Protein AF-A0A011Q568-F1 (afdb_monomer_lite)

pLDDT: mean 78.68, std 18.34, range [45.0, 96.12]

Secondary structure (DSSP, 8-state):
----EEEEETTS-EEEESS-HHHHHHHHHHS-TTSS--EEEEE-TTS-EEEEEGGGEEEEEE--TT-------------------

Structure (mmCIF, N/CA/C/O backbone):
data_AF-A0A011Q568-F1
#
_entry.id   AF-A0A011Q568-F1
#
loop_
_atom_site.group_PDB
_atom_site.id
_atom_site.type_symbol
_atom_site.label_atom_id
_atom_site.label_alt_id
_atom_site.label_comp_id
_atom_site.label_asym_id
_atom_site.label_entity_id
_atom_site.label_seq_id
_atom_site.pdbx_PDB_ins_code
_atom_site.Cartn_x
_atom_site.Cartn_y
_atom_site.Cartn_z
_atom_site.occupancy
_atom_site.B_iso_or_equiv
_atom_site.auth_seq_id
_atom_site.auth_comp_id
_atom_site.auth_asym_id
_atom_site.auth_atom_id
_atom_site.pdbx_PDB_model_num
ATOM 1 N N . MET A 1 1 ? -17.634 1.926 10.982 1.00 51.62 1 MET A N 1
ATOM 2 C CA . MET A 1 1 ? -16.413 1.160 11.313 1.00 51.62 1 MET A CA 1
ATOM 3 C C . MET A 1 1 ? -15.271 1.806 10.552 1.00 51.62 1 MET A C 1
ATOM 5 O O . MET A 1 1 ? -15.508 2.211 9.423 1.00 51.62 1 MET A O 1
ATOM 9 N N . SER A 1 2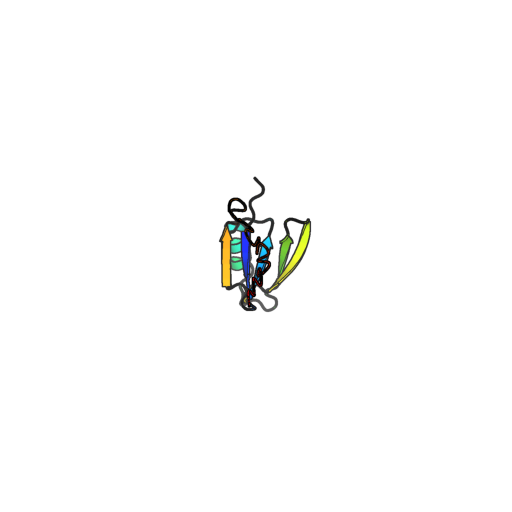 ? -14.095 1.991 11.155 1.00 61.28 2 SER A N 1
ATOM 10 C CA . SER A 1 2 ? -12.927 2.462 10.399 1.00 61.28 2 SER A CA 1
ATOM 11 C C . SER A 1 2 ? -12.458 1.312 9.518 1.00 61.28 2 SER A C 1
ATOM 13 O O . SER A 1 2 ? -11.938 0.322 10.029 1.00 61.28 2 SER A O 1
ATOM 15 N N . GLU A 1 3 ? -12.729 1.397 8.222 1.00 80.25 3 GLU A N 1
ATOM 16 C CA . GLU A 1 3 ? -12.358 0.354 7.274 1.00 80.25 3 GLU A CA 1
ATOM 17 C C . GLU A 1 3 ? -10.834 0.326 7.121 1.00 80.25 3 GLU A C 1
ATOM 19 O O . GLU A 1 3 ? -10.187 1.353 6.896 1.00 80.25 3 GLU A O 1
ATOM 24 N N . THR A 1 4 ? -10.258 -0.857 7.311 1.00 90.31 4 THR A N 1
ATOM 25 C CA . THR A 1 4 ? -8.817 -1.097 7.234 1.00 90.31 4 THR A CA 1
ATOM 26 C C . THR A 1 4 ? -8.536 -2.113 6.136 1.00 90.31 4 THR A C 1
ATOM 28 O O . THR A 1 4 ? -9.399 -2.914 5.770 1.00 90.31 4 THR A O 1
ATOM 31 N N . ALA A 1 5 ? -7.320 -2.087 5.608 1.00 92.94 5 ALA A N 1
ATOM 32 C CA . ALA A 1 5 ? -6.868 -3.005 4.574 1.00 92.94 5 ALA A CA 1
ATOM 33 C C . ALA A 1 5 ? -5.522 -3.606 4.951 1.00 92.94 5 ALA A C 1
ATOM 35 O O . ALA A 1 5 ? -4.739 -3.000 5.686 1.00 92.94 5 ALA A O 1
ATOM 36 N N . VAL A 1 6 ? -5.256 -4.790 4.420 1.00 94.62 6 VAL A N 1
ATOM 37 C CA . VAL A 1 6 ? -4.001 -5.509 4.593 1.00 94.62 6 VAL A CA 1
ATOM 38 C C . VAL A 1 6 ? -3.212 -5.419 3.293 1.00 94.62 6 VAL A C 1
ATOM 40 O O . VAL A 1 6 ? -3.705 -5.816 2.243 1.00 94.62 6 VAL A O 1
ATOM 43 N N . ILE A 1 7 ? -1.994 -4.887 3.358 1.00 94.81 7 ILE A N 1
ATOM 44 C CA . ILE A 1 7 ? -1.057 -4.810 2.235 1.00 94.81 7 ILE A CA 1
ATOM 45 C C . ILE A 1 7 ? -0.013 -5.909 2.402 1.00 94.81 7 ILE A C 1
ATOM 47 O O . ILE A 1 7 ? 0.705 -5.930 3.405 1.00 94.81 7 ILE A O 1
ATOM 51 N N . PHE A 1 8 ? 0.111 -6.774 1.399 1.00 95.19 8 PHE A N 1
ATOM 52 C CA . PHE A 1 8 ? 1.134 -7.814 1.337 1.00 95.19 8 PHE A CA 1
ATOM 53 C C . PHE A 1 8 ? 2.294 -7.351 0.462 1.00 95.19 8 PHE A C 1
ATOM 55 O O . PHE A 1 8 ? 2.094 -6.927 -0.679 1.00 95.19 8 PHE A O 1
ATOM 62 N N . MET A 1 9 ? 3.512 -7.447 0.989 1.00 95.50 9 MET A N 1
ATOM 63 C CA . MET A 1 9 ? 4.735 -7.045 0.299 1.00 95.50 9 MET A CA 1
ATOM 64 C C . MET A 1 9 ? 5.516 -8.261 -0.210 1.00 95.50 9 MET A C 1
ATOM 66 O O . MET A 1 9 ? 5.542 -9.314 0.425 1.00 95.50 9 MET A O 1
ATOM 70 N N . SER A 1 10 ? 6.260 -8.091 -1.301 1.00 95.62 10 SER A N 1
ATOM 71 C CA . SER A 1 10 ? 7.110 -9.128 -1.905 1.00 95.62 10 SER A CA 1
ATOM 72 C C . SER A 1 10 ? 8.229 -9.638 -0.988 1.00 95.62 10 SER A C 1
ATOM 74 O O . SER A 1 10 ? 8.746 -10.730 -1.193 1.00 95.62 10 SER A O 1
ATOM 76 N N . ASN A 1 11 ? 8.591 -8.877 0.050 1.00 93.44 11 ASN A N 1
ATOM 77 C CA . ASN A 1 11 ? 9.549 -9.291 1.080 1.00 93.44 11 ASN A CA 1
ATOM 78 C C . ASN A 1 11 ? 8.917 -10.123 2.215 1.00 93.44 11 ASN A C 1
ATOM 80 O O . ASN A 1 11 ? 9.572 -10.350 3.232 1.00 93.44 11 ASN A O 1
ATOM 84 N N . GLY A 1 12 ? 7.647 -10.514 2.079 1.00 93.19 12 GLY A N 1
ATOM 85 C CA . GLY A 1 12 ? 6.899 -11.284 3.073 1.00 93.19 12 GLY A CA 1
ATOM 86 C C . GLY A 1 12 ? 6.363 -10.465 4.250 1.00 93.19 12 GLY A C 1
ATOM 87 O O . GLY A 1 12 ? 5.761 -11.040 5.152 1.00 93.19 12 GLY A O 1
ATOM 88 N N . LYS A 1 13 ? 6.568 -9.140 4.279 1.00 94.56 13 LYS A N 1
ATOM 89 C CA . LYS A 1 13 ? 5.971 -8.273 5.305 1.00 94.56 13 LYS A CA 1
ATOM 90 C C . LYS A 1 13 ? 4.532 -7.921 4.957 1.00 94.56 13 LYS A C 1
ATOM 92 O O . LYS A 1 13 ? 4.190 -7.721 3.792 1.00 94.56 13 LYS A O 1
ATOM 97 N N . THR A 1 14 ? 3.745 -7.722 6.003 1.00 94.75 14 THR A N 1
ATOM 98 C CA . THR A 1 14 ? 2.336 -7.361 5.900 1.00 94.75 14 THR A CA 1
ATOM 99 C C . THR A 1 14 ? 2.061 -6.098 6.707 1.00 94.75 14 THR A C 1
ATOM 101 O O . THR A 1 14 ? 2.585 -5.940 7.812 1.00 94.75 14 THR A O 1
ATOM 104 N N . TYR A 1 15 ? 1.249 -5.192 6.162 1.00 94.56 15 TYR A N 1
ATOM 105 C CA . TYR A 1 15 ? 0.879 -3.935 6.810 1.00 94.56 15 TYR A CA 1
ATOM 106 C C . TYR A 1 15 ? -0.637 -3.779 6.842 1.00 94.56 15 TYR A C 1
ATOM 108 O O . TYR A 1 15 ? -1.267 -3.672 5.795 1.00 94.56 15 TYR A O 1
ATOM 116 N N . THR A 1 16 ? -1.217 -3.706 8.038 1.00 94.69 16 THR A N 1
ATOM 117 C CA . THR A 1 16 ? -2.602 -3.255 8.204 1.00 94.69 16 THR A CA 1
ATOM 118 C C . THR A 1 16 ? -2.613 -1.732 8.205 1.00 94.69 16 THR A C 1
ATOM 120 O O . THR A 1 16 ? -1.898 -1.115 8.996 1.00 94.69 16 THR A O 1
ATOM 123 N N . VAL A 1 17 ? -3.404 -1.119 7.330 1.00 94.06 17 VAL A N 1
ATOM 124 C CA . VAL A 1 17 ? -3.481 0.337 7.153 1.00 94.06 17 VAL A CA 1
ATOM 125 C C . VAL A 1 17 ? -4.910 0.838 7.348 1.00 94.06 17 VAL A C 1
ATOM 127 O O . VAL A 1 17 ? -5.877 0.142 7.046 1.00 94.06 17 VAL A O 1
ATOM 130 N N . SER A 1 18 ? -5.043 2.068 7.835 1.00 93.12 18 SER A N 1
ATOM 131 C CA . SER A 1 18 ? -6.306 2.784 8.062 1.00 93.12 18 SER A CA 1
ATOM 132 C C . SER A 1 18 ? -6.866 3.363 6.762 1.00 93.12 18 SER A C 1
ATOM 134 O O . SER A 1 18 ? -7.069 4.571 6.638 1.00 93.12 18 SER A O 1
ATOM 136 N N . LYS A 1 19 ? -7.026 2.507 5.753 1.00 90.94 19 LYS A N 1
ATOM 137 C CA . LYS A 1 19 ? -7.506 2.856 4.416 1.00 90.94 19 LYS A CA 1
ATOM 138 C C . LYS A 1 19 ? -8.238 1.658 3.813 1.00 90.94 19 LYS A C 1
ATOM 140 O O . LYS A 1 19 ? -7.905 0.522 4.136 1.00 90.94 19 LYS A O 1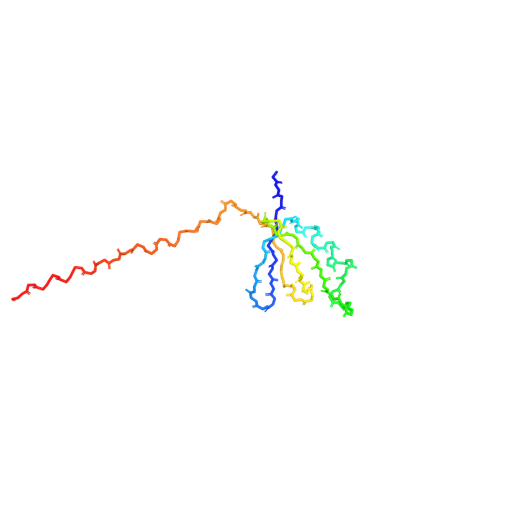
ATOM 145 N N . THR A 1 20 ? -9.209 1.906 2.937 1.00 91.44 20 THR A N 1
ATOM 146 C CA . THR A 1 20 ? -9.935 0.841 2.230 1.00 91.44 20 THR A CA 1
ATOM 147 C C . THR A 1 20 ? -9.097 0.252 1.092 1.00 91.44 20 THR A C 1
ATOM 149 O O . THR A 1 20 ? -8.256 0.963 0.526 1.00 91.44 20 THR A O 1
ATOM 152 N N . PRO A 1 21 ? -9.333 -1.012 0.695 1.00 90.88 21 PRO A N 1
ATOM 153 C CA . PRO A 1 21 ? -8.654 -1.612 -0.454 1.00 90.88 21 PRO A CA 1
ATOM 154 C C . PRO A 1 21 ? -8.863 -0.833 -1.754 1.00 90.88 21 PRO A C 1
ATOM 156 O O . PRO A 1 21 ? -7.894 -0.601 -2.472 1.00 90.88 21 PRO A O 1
ATOM 159 N N . ASP A 1 22 ? -10.079 -0.348 -2.026 1.00 90.62 22 ASP A N 1
ATOM 160 C CA . ASP A 1 22 ? -10.375 0.449 -3.226 1.00 90.62 22 ASP A CA 1
ATOM 161 C C . ASP A 1 22 ? -9.567 1.745 -3.276 1.00 90.62 22 ASP A C 1
ATOM 163 O O . ASP A 1 22 ? -9.036 2.126 -4.319 1.00 90.62 22 ASP A O 1
ATOM 167 N N . ALA A 1 23 ? -9.423 2.422 -2.135 1.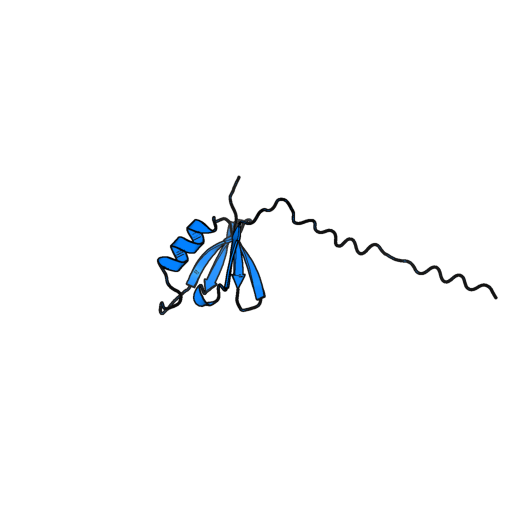00 90.62 23 ALA A N 1
ATOM 168 C CA . ALA A 1 23 ? -8.649 3.650 -2.069 1.00 90.62 23 ALA A CA 1
ATOM 169 C C . ALA A 1 23 ? -7.140 3.381 -2.201 1.00 90.62 23 ALA A C 1
ATOM 171 O O . ALA A 1 23 ? -6.411 4.236 -2.699 1.00 90.62 23 ALA A O 1
ATOM 172 N N . ILE A 1 24 ? -6.655 2.213 -1.767 1.00 91.12 24 ILE A N 1
ATOM 173 C CA . ILE A 1 24 ? -5.276 1.779 -2.035 1.00 91.12 24 ILE A CA 1
ATOM 174 C C . ILE A 1 24 ? -5.111 1.494 -3.526 1.00 91.12 24 ILE A C 1
ATOM 176 O O . ILE A 1 24 ? -4.164 1.987 -4.125 1.00 91.12 24 ILE A O 1
ATOM 180 N N . LEU A 1 25 ? -6.042 0.769 -4.148 1.00 89.56 25 LEU A N 1
ATOM 181 C CA . LEU A 1 25 ? -6.000 0.479 -5.580 1.00 89.56 25 LEU A CA 1
ATOM 182 C C . LEU A 1 25 ? -5.996 1.770 -6.415 1.00 89.56 25 LEU A C 1
ATOM 184 O O . LEU A 1 25 ? -5.198 1.900 -7.342 1.00 89.56 25 LEU A O 1
ATOM 188 N N . ALA A 1 26 ? -6.808 2.761 -6.040 1.00 89.56 26 ALA A N 1
ATOM 189 C CA . ALA A 1 26 ? -6.800 4.080 -6.669 1.00 89.56 26 ALA A CA 1
ATOM 190 C C . ALA A 1 26 ? -5.425 4.772 -6.566 1.00 89.56 26 ALA A C 1
ATOM 192 O O . ALA A 1 26 ? -4.931 5.298 -7.569 1.00 89.56 26 ALA A O 1
ATOM 193 N N . ASP A 1 27 ? -4.761 4.717 -5.404 1.00 87.38 27 ASP A N 1
ATOM 194 C CA . ASP A 1 27 ? -3.396 5.242 -5.249 1.00 87.38 27 ASP A CA 1
ATOM 195 C C . ASP A 1 27 ? -2.405 4.519 -6.175 1.00 87.38 27 ASP A C 1
ATOM 197 O O . ASP A 1 27 ? -1.590 5.174 -6.822 1.00 87.38 27 ASP A O 1
ATOM 201 N N . LEU A 1 28 ? -2.493 3.186 -6.270 1.00 86.19 28 LEU A N 1
ATOM 202 C CA . LEU A 1 28 ? -1.615 2.368 -7.118 1.00 86.19 28 LEU A CA 1
ATOM 203 C C . LEU A 1 28 ? -1.792 2.683 -8.606 1.00 86.19 28 LEU A C 1
ATOM 205 O O . LEU A 1 28 ? -0.826 2.665 -9.363 1.00 86.19 28 LEU A O 1
ATOM 209 N N . THR A 1 29 ? -3.016 2.990 -9.036 1.00 85.88 29 THR A N 1
ATOM 210 C CA . THR A 1 29 ? -3.272 3.415 -10.421 1.00 85.88 29 THR A CA 1
ATOM 211 C C . THR A 1 29 ? -2.797 4.842 -10.701 1.00 85.88 29 THR A C 1
ATOM 213 O O . THR A 1 29 ? -2.354 5.127 -11.811 1.00 85.88 29 THR A O 1
ATOM 216 N N . SER A 1 30 ? -2.852 5.729 -9.702 1.00 83.12 30 SER A 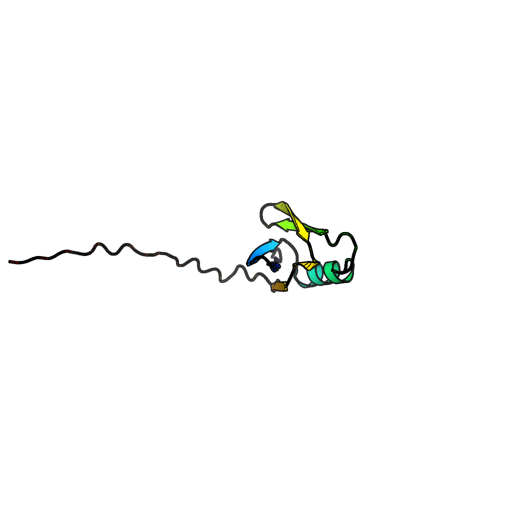N 1
ATOM 217 C CA . SER A 1 30 ? -2.437 7.134 -9.830 1.00 83.12 30 SER A CA 1
ATOM 218 C C . SER A 1 30 ? -0.917 7.306 -9.759 1.00 83.12 30 SER A C 1
ATOM 220 O O . SER A 1 30 ? -0.360 8.200 -10.394 1.00 83.12 30 SER A O 1
ATOM 222 N N . ASN A 1 31 ? -0.241 6.445 -8.999 1.00 75.69 31 ASN A N 1
ATOM 223 C CA . ASN A 1 31 ? 1.209 6.361 -8.910 1.00 75.69 31 ASN A CA 1
ATOM 224 C C . ASN A 1 31 ? 1.643 4.924 -9.237 1.00 75.69 31 ASN A C 1
ATOM 226 O O . ASN A 1 31 ? 1.819 4.109 -8.327 1.00 75.69 31 ASN A O 1
ATOM 230 N N . PRO A 1 32 ? 1.775 4.589 -10.532 1.00 68.88 32 PRO A N 1
ATOM 231 C CA . PRO A 1 32 ? 2.069 3.229 -10.943 1.00 68.88 32 PRO A CA 1
ATOM 232 C C . PRO A 1 32 ? 3.447 2.789 -10.451 1.00 68.88 32 PRO A C 1
ATOM 234 O O . PRO A 1 32 ? 4.385 3.580 -10.366 1.00 68.88 32 PRO A O 1
ATOM 237 N N . ALA A 1 33 ? 3.597 1.482 -10.241 1.00 69.44 33 ALA A N 1
ATOM 238 C CA . ALA A 1 33 ? 4.861 0.824 -9.905 1.00 69.44 33 ALA A CA 1
ATOM 239 C C . ALA A 1 33 ? 6.018 1.107 -10.891 1.00 69.44 33 ALA A C 1
ATOM 241 O O . ALA A 1 33 ? 7.175 0.821 -10.585 1.00 69.44 33 ALA A O 1
ATOM 242 N N . SER A 1 34 ? 5.712 1.640 -12.078 1.00 67.38 34 SER A N 1
ATOM 243 C CA . SER A 1 34 ? 6.672 2.061 -13.099 1.00 67.38 34 SER A CA 1
ATOM 244 C C . SER A 1 34 ? 7.179 3.500 -12.928 1.00 67.38 34 SER A C 1
ATOM 246 O O . SER A 1 34 ? 7.941 3.968 -13.773 1.00 67.38 34 SER A O 1
ATOM 248 N N . SER A 1 35 ? 6.737 4.237 -11.904 1.00 75.56 35 SER A N 1
ATOM 249 C CA . SER A 1 35 ? 7.247 5.581 -11.628 1.00 75.56 35 SER A CA 1
ATOM 250 C C . SER A 1 35 ? 8.685 5.523 -11.097 1.00 75.56 35 SER A C 1
ATOM 252 O O . SER A 1 35 ? 9.104 4.535 -10.497 1.00 75.56 35 SER A O 1
ATOM 254 N N . SER A 1 36 ? 9.470 6.588 -11.305 1.00 75.38 36 SER A N 1
ATOM 255 C CA . SER A 1 36 ? 10.865 6.654 -10.827 1.00 75.38 36 SER A CA 1
ATOM 256 C C . SER A 1 36 ? 10.982 6.604 -9.299 1.00 75.38 36 SER A C 1
ATOM 258 O O . SER A 1 36 ? 12.043 6.274 -8.773 1.00 75.38 36 SER A O 1
ATOM 260 N N . TYR A 1 37 ? 9.896 6.9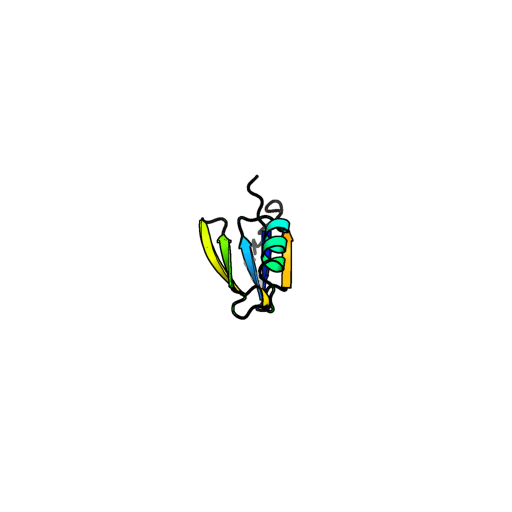34 -8.592 1.00 76.88 37 TYR A N 1
ATOM 261 C CA . TYR A 1 37 ? 9.802 6.917 -7.134 1.00 76.88 37 TYR A CA 1
ATOM 262 C C . TYR A 1 37 ? 8.432 6.371 -6.710 1.00 76.88 37 TYR A C 1
ATOM 264 O O . TYR A 1 37 ? 7.550 7.139 -6.317 1.00 76.88 37 TYR A O 1
ATOM 272 N N . PRO A 1 38 ? 8.244 5.044 -6.758 1.00 86.69 38 PRO A N 1
ATOM 273 C CA . PRO A 1 38 ? 6.974 4.401 -6.449 1.00 86.69 38 PRO A CA 1
ATOM 274 C C . PRO A 1 38 ? 6.801 4.277 -4.927 1.00 86.69 38 PRO A C 1
ATOM 276 O O . PRO A 1 38 ? 6.532 3.202 -4.414 1.00 86.69 38 PRO A O 1
ATOM 279 N N . ILE A 1 39 ? 7.028 5.350 -4.164 1.00 90.00 39 ILE A N 1
ATOM 280 C CA . ILE A 1 39 ? 6.894 5.354 -2.701 1.00 90.00 39 ILE A CA 1
ATOM 281 C C . ILE A 1 39 ? 5.603 6.073 -2.318 1.00 90.00 39 ILE A C 1
ATOM 283 O O . ILE A 1 39 ? 5.410 7.232 -2.677 1.00 90.00 39 ILE A O 1
ATOM 287 N N . GLN A 1 40 ? 4.756 5.399 -1.541 1.00 90.94 40 GLN A N 1
ATOM 288 C CA . GLN A 1 40 ? 3.481 5.919 -1.057 1.00 90.94 40 GLN A CA 1
ATOM 289 C C . GLN A 1 40 ? 3.424 5.884 0.473 1.00 90.94 40 GLN A C 1
ATOM 291 O O . GLN A 1 40 ? 3.940 4.965 1.116 1.00 90.94 40 GLN A O 1
ATOM 296 N N . LYS A 1 41 ? 2.792 6.902 1.064 1.00 93.62 41 LYS A N 1
ATOM 297 C CA . LYS A 1 41 ? 2.573 6.993 2.509 1.00 93.62 41 LYS A CA 1
ATOM 298 C C . LYS A 1 41 ? 1.238 6.363 2.890 1.00 93.62 41 LYS A C 1
ATOM 300 O O . LYS A 1 41 ? 0.204 6.764 2.361 1.00 93.62 41 LYS A O 1
ATOM 305 N N . TYR A 1 42 ? 1.260 5.458 3.863 1.00 93.81 42 TYR A N 1
ATOM 306 C CA . TYR A 1 42 ? 0.065 4.888 4.479 1.00 93.81 42 TYR A CA 1
ATOM 307 C C . TYR A 1 42 ? 0.087 5.097 5.989 1.00 93.81 42 TYR A C 1
ATOM 309 O O . TYR A 1 42 ? 1.144 5.043 6.613 1.00 93.81 42 TYR A O 1
ATOM 317 N N . THR A 1 43 ? -1.085 5.306 6.581 1.00 95.31 43 THR A N 1
ATOM 318 C CA . THR A 1 43 ? -1.240 5.444 8.032 1.00 95.31 43 THR A CA 1
ATOM 319 C C . THR A 1 43 ? -1.713 4.118 8.616 1.00 95.31 43 THR A C 1
ATOM 321 O O . THR A 1 43 ? -2.673 3.523 8.131 1.00 95.31 43 THR A O 1
ATOM 324 N N . LEU A 1 44 ? -1.032 3.642 9.650 1.00 94.12 44 LEU A N 1
ATOM 325 C CA . LEU A 1 44 ? -1.363 2.426 10.387 1.00 94.12 44 LEU A CA 1
ATOM 326 C C . LEU A 1 44 ? -2.518 2.683 11.383 1.00 94.12 44 LEU A C 1
ATOM 328 O O . LEU A 1 44 ? -2.742 3.829 11.781 1.00 94.12 44 LEU A O 1
ATOM 332 N N . PRO A 1 45 ? -3.206 1.637 11.882 1.00 91.62 45 PRO A N 1
ATOM 333 C CA . PRO A 1 45 ? -4.252 1.762 12.905 1.00 91.62 45 PRO A CA 1
ATOM 334 C C . PRO A 1 45 ? -3.811 2.469 14.192 1.00 91.62 45 PRO A C 1
ATOM 336 O O . PRO A 1 45 ? -4.623 3.084 14.873 1.00 91.62 45 PRO A O 1
ATOM 339 N N . ASN A 1 46 ? -2.517 2.421 14.518 1.00 91.62 46 ASN A N 1
ATOM 340 C CA . ASN A 1 46 ? -1.943 3.107 15.678 1.00 91.62 46 ASN A CA 1
ATOM 341 C C . ASN A 1 46 ? -1.597 4.591 15.419 1.00 91.62 46 ASN A C 1
ATOM 343 O O . ASN A 1 46 ? -0.931 5.209 16.248 1.00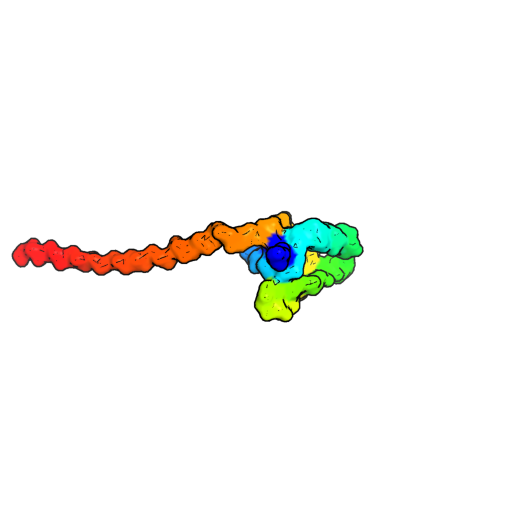 91.62 46 ASN A O 1
ATOM 347 N N . GLY A 1 47 ? -1.987 5.145 14.267 1.00 93.06 47 GLY A N 1
ATOM 348 C CA . GLY A 1 47 ? -1.742 6.536 13.880 1.00 93.06 47 GLY A CA 1
ATOM 349 C C . GLY A 1 47 ? -0.332 6.831 13.360 1.00 93.06 47 GLY A C 1
ATOM 350 O O . GLY A 1 47 ? -0.047 7.977 13.022 1.00 93.06 47 GLY A O 1
ATOM 351 N N . LYS A 1 48 ? 0.563 5.837 13.283 1.00 95.19 48 LYS A N 1
ATOM 352 C CA . LYS A 1 48 ? 1.899 6.020 12.696 1.00 95.19 48 LYS A CA 1
ATOM 353 C C . LYS A 1 48 ? 1.842 5.948 11.177 1.00 95.19 48 LYS A C 1
ATOM 355 O O . LYS A 1 48 ? 1.119 5.128 10.620 1.00 95.19 48 LYS A O 1
ATOM 360 N N . ASP A 1 49 ? 2.684 6.736 10.523 1.00 96.12 49 ASP A N 1
ATOM 361 C CA . ASP A 1 49 ? 2.871 6.664 9.079 1.00 96.12 49 ASP A CA 1
ATOM 362 C C . ASP A 1 49 ? 3.976 5.663 8.712 1.00 96.12 49 ASP A C 1
ATOM 364 O O . ASP A 1 49 ? 4.998 5.547 9.394 1.00 96.12 49 ASP A O 1
ATOM 368 N N . VAL A 1 50 ? 3.779 4.963 7.598 1.00 95.12 50 VAL A N 1
ATOM 369 C CA . VAL A 1 50 ? 4.768 4.104 6.949 1.00 95.12 50 VAL A CA 1
ATOM 370 C C . VAL A 1 50 ? 4.900 4.498 5.480 1.00 95.12 50 VAL A C 1
ATOM 372 O O . VAL A 1 50 ? 3.919 4.843 4.822 1.00 95.12 50 VAL A O 1
ATOM 375 N N . LEU A 1 51 ? 6.127 4.453 4.964 1.00 94.56 51 LEU A N 1
ATOM 376 C CA . LEU A 1 51 ? 6.418 4.633 3.546 1.00 94.56 51 LEU A CA 1
ATOM 377 C C . LEU A 1 51 ? 6.635 3.262 2.914 1.00 94.56 51 LEU A C 1
ATOM 379 O O . LEU A 1 51 ? 7.533 2.527 3.328 1.00 94.56 51 LEU A O 1
ATOM 383 N N . LEU A 1 52 ? 5.813 2.921 1.925 1.00 93.56 52 LEU A N 1
ATOM 384 C CA . LEU A 1 52 ? 5.874 1.645 1.221 1.00 93.56 52 LEU A CA 1
ATOM 385 C C . LEU A 1 52 ? 6.219 1.875 -0.245 1.00 93.56 52 LEU A C 1
ATOM 387 O O . LEU A 1 52 ? 5.693 2.787 -0.877 1.00 93.56 52 LEU A O 1
ATOM 391 N N . ASN A 1 53 ? 7.094 1.029 -0.784 1.00 92.62 53 ASN A N 1
ATOM 392 C CA . ASN A 1 53 ? 7.339 0.981 -2.217 1.00 92.62 53 ASN A CA 1
ATOM 393 C C . ASN A 1 53 ? 6.215 0.174 -2.884 1.00 92.62 53 ASN A C 1
ATOM 395 O O . ASN A 1 53 ? 6.116 -1.035 -2.672 1.00 92.62 53 ASN A O 1
ATOM 399 N N . VAL A 1 54 ? 5.381 0.834 -3.681 1.00 91.88 54 VAL A N 1
ATOM 400 C CA . VAL A 1 54 ? 4.203 0.232 -4.303 1.00 91.88 54 VAL A CA 1
ATOM 401 C C . VAL A 1 54 ? 4.545 -0.818 -5.354 1.00 91.88 54 VAL A C 1
ATOM 403 O O . VAL A 1 54 ? 3.760 -1.737 -5.563 1.00 91.88 54 VAL A O 1
ATOM 406 N N . SER A 1 55 ? 5.743 -0.774 -5.943 1.00 90.81 55 SER A N 1
ATOM 407 C CA . SER A 1 55 ? 6.225 -1.813 -6.863 1.00 90.81 55 SER A CA 1
ATOM 408 C C . SER A 1 55 ? 6.476 -3.150 -6.172 1.00 90.81 55 SER A C 1
ATOM 410 O O . SER A 1 55 ? 6.655 -4.164 -6.839 1.00 90.81 55 SER A O 1
ATOM 412 N N . HIS A 1 56 ? 6.526 -3.163 -4.839 1.00 92.75 56 HIS A N 1
ATOM 413 C CA . HIS A 1 56 ? 6.694 -4.372 -4.041 1.00 92.75 56 HIS A CA 1
ATOM 414 C C . HIS A 1 56 ? 5.383 -4.855 -3.416 1.00 92.75 56 HIS A C 1
ATOM 416 O O . HIS A 1 56 ? 5.410 -5.832 -2.674 1.00 92.75 56 HIS A O 1
ATOM 422 N N . ILE A 1 57 ? 4.251 -4.201 -3.683 1.00 93.00 57 ILE A N 1
ATOM 423 C CA . ILE A 1 57 ? 2.946 -4.684 -3.229 1.00 93.00 57 ILE A CA 1
ATOM 424 C C . ILE A 1 57 ? 2.518 -5.835 -4.140 1.00 93.00 57 ILE A C 1
ATOM 426 O O . ILE A 1 57 ? 2.489 -5.687 -5.359 1.00 93.00 57 ILE A O 1
ATOM 430 N N . VAL A 1 58 ? 2.197 -6.984 -3.544 1.00 93.88 58 VAL A N 1
ATOM 431 C CA . VAL A 1 58 ? 1.766 -8.189 -4.276 1.00 93.88 58 VAL A CA 1
ATOM 432 C C . VAL A 1 58 ? 0.265 -8.439 -4.168 1.00 93.88 58 VAL A C 1
ATOM 434 O O . VAL A 1 58 ? -0.316 -9.018 -5.080 1.00 93.88 58 VAL A O 1
ATOM 437 N N . ALA A 1 59 ? -0.366 -7.994 -3.079 1.00 92.88 59 ALA A N 1
ATOM 438 C CA . ALA A 1 59 ? -1.804 -8.116 -2.862 1.00 92.88 59 ALA A CA 1
ATOM 439 C C . ALA A 1 59 ? -2.306 -7.065 -1.861 1.00 92.88 59 ALA A C 1
ATOM 441 O O . ALA A 1 59 ? -1.543 -6.571 -1.023 1.00 92.88 59 ALA A O 1
ATOM 442 N N . VAL A 1 60 ? -3.600 -6.753 -1.947 1.00 92.69 60 VAL A N 1
ATOM 443 C CA . VAL A 1 60 ? -4.329 -5.904 -0.998 1.00 92.69 60 VAL A CA 1
ATOM 444 C C . VAL A 1 60 ? -5.656 -6.584 -0.676 1.00 92.69 60 VAL A C 1
ATOM 446 O O . VAL A 1 60 ? -6.394 -6.930 -1.595 1.00 92.69 60 VAL A O 1
ATOM 449 N N . GLU A 1 61 ? -5.966 -6.755 0.606 1.00 90.62 61 GLU A N 1
ATOM 450 C CA . GLU A 1 61 ? -7.205 -7.396 1.068 1.00 90.62 61 GLU A CA 1
ATOM 451 C C . GLU A 1 61 ? -7.974 -6.503 2.047 1.00 90.62 61 GLU A C 1
ATOM 453 O O . GLU A 1 61 ? -7.392 -5.669 2.749 1.00 90.62 61 GLU A O 1
ATOM 458 N N . THR A 1 62 ? -9.298 -6.676 2.110 1.00 85.94 62 THR A N 1
ATOM 459 C CA . THR A 1 62 ? -10.133 -6.101 3.174 1.00 85.94 62 THR A CA 1
ATOM 460 C C . THR A 1 62 ? -9.720 -6.697 4.511 1.00 85.94 62 THR A C 1
ATOM 462 O O . THR A 1 62 ? -9.735 -7.914 4.682 1.00 85.94 62 THR A O 1
ATOM 465 N N . SER A 1 63 ? -9.380 -5.853 5.484 1.00 71.56 63 SER A N 1
ATOM 466 C CA . SER A 1 63 ? -9.061 -6.332 6.823 1.00 71.56 63 SER A CA 1
ATOM 467 C C . SER A 1 63 ? -10.365 -6.514 7.600 1.00 71.56 63 SER A C 1
ATOM 469 O O . SER A 1 63 ? -10.834 -5.609 8.291 1.00 71.56 63 SER A O 1
ATOM 471 N N . GLU A 1 64 ? -10.964 -7.698 7.500 1.00 64.50 64 GLU A N 1
ATOM 472 C CA . GLU A 1 64 ? -11.991 -8.129 8.446 1.00 64.50 64 GLU A CA 1
ATOM 473 C C . GLU A 1 64 ? -11.290 -8.435 9.775 1.00 64.50 64 GLU A C 1
ATOM 475 O O . GLU A 1 64 ? -10.912 -9.566 10.069 1.00 64.50 64 GLU A O 1
ATOM 480 N N . LEU A 1 65 ? -11.081 -7.411 10.609 1.00 57.50 65 LEU A N 1
ATOM 481 C CA . LEU A 1 65 ? -10.529 -7.557 11.968 1.00 57.50 65 LEU A CA 1
ATOM 482 C C . LEU A 1 65 ? -11.410 -8.426 12.899 1.00 57.50 65 LEU A C 1
ATOM 484 O O . LEU A 1 65 ? -11.167 -8.486 14.100 1.00 57.50 65 LEU A O 1
ATOM 488 N N . SER A 1 66 ? -12.432 -9.091 12.364 1.00 45.00 66 SER A N 1
ATOM 489 C CA . SER A 1 66 ? -13.415 -9.890 13.085 1.00 45.00 66 SER A CA 1
ATOM 490 C C . SER A 1 66 ? -12.932 -11.297 13.446 1.00 45.00 66 SER A C 1
ATOM 492 O O . SER A 1 66 ? -13.444 -11.839 14.417 1.00 45.00 66 SER A O 1
ATOM 494 N N . ASN A 1 67 ? -11.943 -11.873 12.745 1.00 45.44 67 ASN A N 1
ATOM 495 C CA . ASN A 1 67 ? -11.581 -13.292 12.917 1.00 45.44 67 ASN A CA 1
ATOM 496 C C . ASN A 1 67 ? -10.074 -13.563 13.112 1.00 45.44 67 ASN A C 1
ATOM 498 O O . ASN A 1 67 ? -9.625 -14.684 12.877 1.00 45.44 67 ASN A O 1
ATOM 502 N N . MET A 1 68 ? -9.273 -12.592 13.575 1.00 50.47 68 MET A N 1
ATOM 503 C CA . MET A 1 68 ? -7.942 -12.926 14.116 1.00 50.47 68 MET A CA 1
ATOM 504 C C . MET A 1 68 ? -8.103 -13.575 15.497 1.00 50.47 68 MET A C 1
ATOM 506 O O . MET A 1 68 ? -7.877 -12.960 16.537 1.00 50.47 68 MET A O 1
ATOM 510 N N . ASP A 1 69 ? -8.526 -14.837 15.486 1.00 46.03 69 ASP A N 1
ATOM 511 C CA . ASP A 1 69 ? -8.394 -15.757 16.603 1.00 46.03 69 ASP A CA 1
ATOM 512 C C . ASP A 1 69 ? -6.895 -16.022 16.790 1.00 46.03 69 ASP A C 1
ATOM 514 O O . ASP A 1 69 ? -6.279 -16.834 16.100 1.00 46.03 69 ASP A O 1
ATOM 518 N N . VAL A 1 70 ? -6.261 -15.259 17.679 1.00 50.47 70 VAL A N 1
ATOM 519 C CA . VAL A 1 70 ? -4.897 -15.540 18.134 1.00 50.47 70 VAL A CA 1
ATOM 520 C C . VAL A 1 70 ? -4.970 -16.648 19.191 1.00 50.47 70 VAL A C 1
ATOM 522 O O . VAL A 1 70 ? -4.540 -16.465 20.326 1.00 50.47 70 VAL A O 1
ATOM 525 N N . SER A 1 71 ? -5.526 -17.814 18.847 1.00 46.47 71 SER A N 1
ATOM 526 C CA . SER A 1 71 ? -5.309 -19.033 19.630 1.00 46.47 71 SER A CA 1
ATOM 527 C C . SER A 1 71 ? -3.936 -19.594 19.289 1.00 46.47 71 SER A C 1
ATOM 529 O O . SER A 1 71 ? -3.771 -20.554 18.544 1.00 46.47 71 SER A O 1
ATOM 531 N N . SER A 1 72 ? -2.916 -18.976 19.869 1.00 54.50 72 SER A N 1
ATOM 532 C CA . SER A 1 72 ? -1.650 -19.650 20.152 1.00 54.50 72 SER A CA 1
ATOM 533 C C . SER A 1 72 ? -1.477 -19.715 21.666 1.00 54.50 72 SER A C 1
ATOM 535 O O . SER A 1 72 ? -0.488 -19.250 22.225 1.00 54.50 72 SER A O 1
ATOM 537 N N . GLN A 1 73 ? -2.481 -20.272 22.351 1.00 50.41 73 GLN A N 1
ATOM 538 C CA . GLN A 1 73 ? -2.239 -20.937 23.624 1.00 50.41 73 GLN A CA 1
ATOM 539 C C . GLN A 1 73 ? -1.603 -22.292 23.300 1.00 50.41 73 GLN A C 1
ATOM 541 O O . GLN A 1 73 ? -2.282 -23.313 23.246 1.00 50.41 73 GLN A O 1
ATOM 546 N N . ASP A 1 74 ? -0.286 -22.302 23.098 1.00 47.84 74 ASP A N 1
ATOM 547 C CA . ASP A 1 74 ? 0.507 -23.497 23.384 1.00 47.84 74 ASP A CA 1
ATOM 548 C C . ASP A 1 74 ? 0.423 -23.706 24.903 1.00 47.84 74 ASP A C 1
ATOM 550 O O . ASP A 1 74 ? 1.202 -23.175 25.700 1.00 47.84 74 ASP A O 1
ATOM 554 N N . GLN A 1 75 ? -0.646 -24.388 25.321 1.00 50.88 75 GLN A N 1
ATOM 555 C CA . GLN A 1 75 ? -0.813 -24.862 26.680 1.00 50.88 75 GLN A CA 1
ATOM 556 C C . GLN A 1 75 ? 0.316 -25.845 26.983 1.00 50.88 75 GLN A C 1
ATOM 558 O O . GLN A 1 75 ? 0.481 -26.882 26.349 1.00 50.88 75 GLN A O 1
ATOM 563 N N . HIS A 1 76 ? 1.088 -25.461 27.988 1.00 46.66 76 HIS A N 1
ATOM 564 C CA . HIS A 1 76 ? 2.046 -26.246 28.746 1.00 46.66 76 HIS A CA 1
ATOM 565 C C . HIS A 1 76 ? 1.631 -27.726 28.893 1.00 46.66 76 HIS A C 1
ATOM 567 O O . HIS A 1 76 ? 0.647 -28.022 29.568 1.00 46.66 76 HIS A O 1
ATOM 573 N N . ASN A 1 77 ? 2.421 -28.652 28.343 1.00 50.41 77 ASN A N 1
ATOM 574 C CA . ASN A 1 77 ? 2.387 -30.063 28.734 1.00 50.41 77 ASN A CA 1
ATOM 575 C C . ASN A 1 77 ? 3.532 -30.306 29.738 1.00 50.41 77 ASN A C 1
ATOM 577 O O . ASN A 1 77 ? 4.681 -30.444 29.309 1.00 50.41 77 ASN A O 1
ATOM 581 N N . PRO A 1 78 ? 3.293 -30.355 31.062 1.00 54.53 78 PRO A N 1
ATOM 582 C CA . PRO A 1 78 ? 4.243 -30.997 31.955 1.00 54.53 78 PRO A CA 1
ATOM 583 C C . PRO A 1 78 ? 4.174 -32.504 31.688 1.00 54.53 78 PRO A C 1
ATOM 585 O O . PRO A 1 78 ? 3.147 -33.144 31.895 1.00 54.53 78 PRO A O 1
ATOM 588 N N . VAL A 1 79 ? 5.264 -33.070 31.178 1.00 57.34 79 VAL A N 1
ATOM 589 C CA . VAL A 1 79 ? 5.432 -34.522 31.096 1.00 57.34 79 VAL A CA 1
ATOM 590 C C . VAL A 1 79 ? 5.516 -35.049 32.531 1.00 57.34 79 VAL A C 1
ATOM 592 O O . VAL A 1 79 ? 6.519 -34.841 33.210 1.00 57.34 79 VAL A O 1
ATOM 595 N N . GLU A 1 80 ? 4.454 -35.700 33.006 1.00 54.12 80 GLU A N 1
ATOM 596 C CA . GLU A 1 80 ? 4.499 -36.558 34.192 1.00 54.12 80 GLU A CA 1
ATOM 597 C C . GLU A 1 80 ? 5.396 -37.770 33.883 1.00 54.12 80 GLU A C 1
ATOM 599 O O . GLU A 1 80 ? 4.968 -38.739 33.255 1.00 54.12 80 GLU A O 1
ATOM 604 N N . ASP A 1 81 ? 6.664 -37.717 34.303 1.00 48.69 81 ASP A N 1
ATOM 605 C CA . ASP A 1 81 ? 7.549 -38.888 34.342 1.00 48.69 81 ASP A CA 1
ATOM 606 C C . ASP A 1 81 ? 7.133 -39.768 35.528 1.00 48.69 81 ASP A C 1
ATOM 608 O O . ASP A 1 81 ? 7.593 -39.621 36.659 1.00 48.69 81 ASP A O 1
ATOM 612 N N . ASN A 1 82 ? 6.180 -40.660 35.269 1.00 52.00 82 ASN A N 1
ATOM 613 C CA . ASN A 1 82 ? 5.737 -41.672 36.215 1.00 52.00 82 ASN A CA 1
ATOM 614 C C . ASN A 1 82 ? 6.603 -42.933 36.038 1.00 52.00 82 ASN A C 1
ATOM 616 O O . ASN A 1 82 ? 6.173 -43.921 35.440 1.00 52.00 82 ASN A O 1
ATOM 620 N N . ARG A 1 83 ? 7.856 -42.902 36.511 1.00 53.66 83 ARG A N 1
ATOM 621 C CA . ARG A 1 83 ? 8.716 -44.096 36.575 1.00 53.66 83 ARG A CA 1
ATOM 622 C C . ARG A 1 83 ? 8.507 -44.846 37.885 1.00 53.66 83 ARG A C 1
ATOM 624 O O . ARG A 1 83 ? 9.165 -44.610 38.892 1.00 53.66 83 ARG A O 1
ATOM 631 N N . THR A 1 84 ? 7.583 -45.795 37.824 1.00 50.88 84 THR A N 1
ATOM 632 C CA . THR A 1 84 ? 7.584 -46.995 38.660 1.00 50.88 84 THR A CA 1
ATOM 633 C C . THR A 1 84 ? 8.728 -47.902 38.207 1.00 50.88 84 THR A C 1
ATOM 635 O O . THR A 1 84 ? 8.749 -48.295 37.045 1.00 50.88 84 THR A O 1
ATOM 638 N N . HIS A 1 85 ? 9.672 -48.204 39.102 1.00 45.00 85 HIS A N 1
ATOM 639 C CA . HIS A 1 85 ? 10.371 -49.491 39.229 1.00 45.00 85 HIS A CA 1
ATOM 640 C C . HIS A 1 85 ? 11.203 -49.506 40.513 1.00 45.00 85 HIS A C 1
ATOM 642 O O . HIS A 1 85 ? 11.987 -48.554 40.718 1.00 45.00 85 HIS A O 1
#

Foldseek 3Di:
DQWWKWWAFQVRDIAIFSDHQVVVVVLCVVQPLPDPQQWDWTAGPVRDIDIDRSVGTPDMGTPPVPDPPPPPPPDDDDPPPPDDD

Sequence (85 aa):
MSETAVIFMSNGKTYTVSKTPDAILADLTSNPASSSYPIQKYTLPNGKDVLLNVSHIVAVETSELSNMDVSSQDQHNPVEDNRTH

Radius of gyration: 20.2 Å; chains: 1; bounding box: 27×57×52 Å